Protein AF-A0A2A9N984-F1 (afdb_monomer_lite)

Foldseek 3Di:
DVVVVVVVVCVVVVVVVVVVLCVVLVHDDPVSVVVSVVVCCCPVVVVVVCVVPDDPPDPVVVVCVVVVPVDDDPPDDPPPCDQQDPVVLVVVLVVLCVVPNPVSSVVSVVVSVVNVVVNVVVVD

Secondary structure (DSSP, 8-state):
-HHHHHHHHHHHHHHHHHHHHHHHHT-SSHHHHHHHHHHHHHHH-HHHHHHHH----SHHHHHHHHS-------TT------S--HHHHHHHHHHHHHHHHHHHHHHHHHHHHHHHHHHHHHT-

pLDDT: mean 72.28, std 14.3, range [39.19, 90.5]

Sequence (124 aa):
KAFAIATGIVTVFGAGLVWGVRVWMGVQDTREFAQRARTAILTYLPSLAARIHRAPETEEERAMLDGADYSSPSPVLDQDVGAWDAAESEKRLQAAYDKGGTAMWGRMALREIEAESRYEQEKR

Organism: NCBI:txid703135

Radius of gyration: 19.36 Å; chains: 1; bounding box: 46×35×57 Å

Structure (mmCIF, N/CA/C/O backbone):
data_AF-A0A2A9N984-F1
#
_entry.id   AF-A0A2A9N984-F1
#
loop_
_atom_site.group_PDB
_atom_site.id
_atom_site.type_symbol
_atom_site.label_atom_id
_atom_site.label_alt_id
_atom_site.label_comp_id
_atom_site.label_asym_id
_atom_site.label_entity_id
_atom_site.label_seq_id
_atom_site.pdbx_PDB_ins_code
_atom_site.Cartn_x
_atom_site.Cartn_y
_atom_site.Cartn_z
_atom_site.occupancy
_atom_site.B_iso_or_equiv
_atom_site.auth_seq_id
_atom_site.auth_comp_id
_atom_site.auth_asym_id
_atom_site.auth_atom_id
_atom_site.pdbx_PDB_model_num
ATOM 1 N N . LYS A 1 1 ? 1.239 6.823 -27.872 1.00 53.56 1 LYS A N 1
ATOM 2 C CA . LYS A 1 1 ? 0.351 5.629 -27.931 1.00 53.56 1 LYS A CA 1
ATOM 3 C C . LYS A 1 1 ? 0.455 4.785 -26.658 1.00 53.56 1 LYS A C 1
ATOM 5 O O . LYS A 1 1 ? -0.565 4.618 -26.012 1.00 53.56 1 LYS A O 1
ATOM 10 N N . ALA A 1 2 ? 1.652 4.351 -26.244 1.00 77.00 2 ALA A N 1
ATOM 11 C CA . ALA A 1 2 ? 1.852 3.587 -25.002 1.00 77.00 2 ALA A CA 1
ATOM 12 C C . ALA A 1 2 ? 1.323 4.291 -23.736 1.00 77.00 2 ALA A C 1
ATOM 14 O O . ALA A 1 2 ? 0.633 3.665 -22.944 1.00 77.00 2 ALA A O 1
ATOM 15 N N . PHE A 1 3 ? 1.553 5.603 -23.601 1.00 78.19 3 PHE A N 1
ATOM 16 C CA . PHE A 1 3 ? 1.061 6.386 -22.460 1.00 78.19 3 PHE A CA 1
ATOM 17 C C . PHE A 1 3 ? -0.467 6.311 -22.294 1.00 78.19 3 PHE A C 1
ATOM 19 O O . PHE A 1 3 ? -0.949 5.984 -21.221 1.00 78.19 3 PHE A O 1
ATOM 26 N N . ALA A 1 4 ? -1.232 6.496 -23.376 1.00 77.56 4 ALA A N 1
ATOM 27 C CA . ALA A 1 4 ? -2.694 6.415 -23.333 1.00 77.56 4 ALA A CA 1
ATOM 28 C C . ALA A 1 4 ? -3.205 5.008 -22.968 1.00 77.56 4 ALA A C 1
ATOM 30 O O . ALA A 1 4 ? -4.194 4.875 -22.252 1.00 77.56 4 ALA A O 1
ATOM 31 N N . ILE A 1 5 ? -2.514 3.960 -23.434 1.00 84.69 5 ILE A N 1
ATOM 32 C CA . ILE A 1 5 ? -2.840 2.568 -23.091 1.00 84.69 5 ILE A CA 1
ATOM 33 C C . ILE A 1 5 ? -2.567 2.318 -21.604 1.00 84.69 5 ILE A C 1
ATOM 35 O O . ILE A 1 5 ? -3.426 1.781 -20.911 1.00 84.69 5 ILE A O 1
ATOM 39 N N . ALA A 1 6 ? -1.414 2.760 -21.099 1.00 81.62 6 ALA A N 1
ATOM 40 C CA . ALA A 1 6 ? -1.057 2.636 -19.691 1.00 81.62 6 ALA A CA 1
ATOM 41 C C . ALA A 1 6 ? -2.058 3.374 -18.787 1.00 81.62 6 ALA A C 1
ATOM 43 O O . ALA A 1 6 ? -2.567 2.788 -17.834 1.00 81.62 6 ALA A O 1
ATOM 44 N N . THR A 1 7 ? -2.429 4.614 -19.124 1.00 83.06 7 THR A N 1
ATOM 45 C CA . THR A 1 7 ? -3.456 5.367 -18.387 1.00 83.06 7 THR A CA 1
ATOM 46 C C . THR A 1 7 ? -4.805 4.650 -18.402 1.00 83.06 7 THR A C 1
ATOM 48 O O . THR A 1 7 ? -5.485 4.600 -17.377 1.00 83.06 7 THR A O 1
ATOM 51 N N . GLY A 1 8 ? -5.185 4.053 -19.535 1.00 83.50 8 GLY A N 1
ATOM 52 C CA . GLY A 1 8 ? -6.401 3.248 -19.641 1.00 83.50 8 GLY A CA 1
ATOM 53 C C . GLY A 1 8 ? -6.387 2.038 -18.705 1.00 83.50 8 GLY A C 1
ATOM 54 O O . GLY A 1 8 ? -7.337 1.846 -17.948 1.00 83.50 8 GLY A O 1
ATOM 55 N N . ILE A 1 9 ? -5.292 1.271 -18.693 1.00 88.00 9 ILE A N 1
ATOM 56 C CA . ILE A 1 9 ? -5.123 0.111 -17.802 1.00 88.00 9 ILE A CA 1
ATOM 57 C C . ILE A 1 9 ? -5.202 0.543 -16.335 1.00 88.00 9 ILE A C 1
ATOM 59 O O . ILE A 1 9 ? -5.963 -0.044 -15.570 1.00 88.00 9 ILE A O 1
ATOM 63 N N . VAL A 1 10 ? -4.479 1.597 -15.951 1.00 88.19 10 VAL A N 1
ATOM 64 C CA . VAL A 1 10 ? -4.472 2.107 -14.570 1.00 88.19 10 VAL A CA 1
ATOM 65 C C . VAL A 1 10 ? -5.858 2.587 -14.148 1.00 88.19 10 VAL A C 1
ATOM 67 O O . VAL A 1 10 ? -6.277 2.326 -13.025 1.00 88.19 10 VAL A O 1
ATOM 70 N N . THR A 1 11 ? -6.603 3.235 -15.045 1.00 89.69 11 THR A N 1
ATOM 71 C CA . THR A 1 11 ? -7.952 3.733 -14.742 1.00 89.69 11 THR A CA 1
ATOM 72 C C . THR A 1 11 ? -8.929 2.581 -14.522 1.00 89.69 11 THR A C 1
ATOM 74 O O . THR A 1 11 ? -9.685 2.596 -13.552 1.00 89.69 11 THR A O 1
ATOM 77 N N . VAL A 1 12 ? -8.891 1.556 -15.380 1.00 90.50 12 VAL A N 1
ATOM 78 C CA . VAL A 1 12 ? -9.719 0.350 -15.223 1.00 90.50 12 VAL A CA 1
ATOM 79 C C . VAL A 1 12 ? -9.359 -0.386 -13.934 1.00 90.50 12 VAL A C 1
ATOM 81 O O . VAL A 1 12 ? -10.250 -0.759 -13.172 1.00 90.50 12 VAL A O 1
ATOM 84 N N . PHE A 1 13 ? -8.065 -0.555 -13.656 1.00 89.81 13 PHE A N 1
ATOM 85 C CA . PHE A 1 13 ? -7.602 -1.249 -12.458 1.00 89.81 13 PHE A CA 1
ATOM 86 C C . PHE A 1 13 ? -7.967 -0.480 -11.183 1.00 89.81 13 PHE A C 1
ATOM 88 O O . PHE A 1 13 ? -8.515 -1.056 -10.247 1.00 89.81 13 PHE A O 1
ATOM 95 N N . GLY A 1 14 ? -7.750 0.837 -11.173 1.00 89.00 14 GLY A N 1
ATOM 96 C CA . GLY A 1 14 ? -8.113 1.717 -10.066 1.00 89.00 14 GLY A CA 1
ATOM 97 C C . GLY A 1 14 ? -9.616 1.708 -9.791 1.00 89.00 14 GLY A C 1
ATOM 98 O O . GLY A 1 14 ? -10.031 1.494 -8.653 1.00 89.00 14 GLY A O 1
ATOM 99 N N . ALA A 1 15 ? -10.445 1.853 -10.830 1.00 88.12 15 ALA A N 1
ATOM 100 C CA . ALA A 1 15 ? -11.899 1.780 -10.691 1.00 88.12 15 ALA A CA 1
ATOM 101 C C . ALA A 1 15 ? -12.361 0.402 -10.184 1.00 88.12 15 ALA A C 1
ATOM 103 O O . ALA A 1 15 ? -13.226 0.325 -9.310 1.00 88.12 15 ALA A O 1
ATOM 104 N N . GLY A 1 16 ? -11.753 -0.679 -10.683 1.00 89.44 16 GLY A N 1
ATOM 105 C CA . GLY A 1 16 ? -12.030 -2.046 -10.244 1.00 89.44 16 GLY A CA 1
ATOM 106 C C . GLY A 1 16 ? -11.679 -2.287 -8.775 1.00 89.44 16 GLY A C 1
ATOM 107 O O . GLY A 1 16 ? -12.482 -2.868 -8.048 1.00 89.44 16 GLY A O 1
ATOM 108 N N . LEU A 1 17 ? -10.530 -1.789 -8.306 1.00 87.06 17 LEU A N 1
ATOM 109 C CA . LEU A 1 17 ? -10.131 -1.883 -6.899 1.00 87.06 17 LEU A CA 1
ATOM 110 C C . LEU A 1 17 ? -11.089 -1.114 -5.986 1.00 87.06 17 LEU A C 1
ATOM 112 O O . LEU A 1 17 ? -11.541 -1.660 -4.980 1.00 87.06 17 LEU A O 1
ATOM 116 N N . VAL A 1 18 ? -11.451 0.120 -6.352 1.00 83.50 18 VAL A N 1
ATOM 117 C CA . VAL A 1 18 ? -12.409 0.929 -5.579 1.00 83.50 18 VAL A CA 1
ATOM 118 C C . VAL A 1 18 ? -13.766 0.231 -5.504 1.00 83.50 18 VAL A C 1
ATOM 120 O O . VAL A 1 18 ? -14.355 0.134 -4.425 1.00 83.50 18 VAL A O 1
ATOM 123 N N . TRP A 1 19 ? -14.250 -0.310 -6.624 1.00 85.62 19 TRP A N 1
ATOM 124 C CA . TRP A 1 19 ? -15.487 -1.086 -6.654 1.00 85.62 19 TRP A CA 1
ATOM 125 C C . TRP A 1 19 ? -15.395 -2.349 -5.790 1.00 85.62 19 TRP A C 1
ATOM 127 O O . TRP A 1 19 ? -16.309 -2.640 -5.021 1.00 85.62 19 TRP A O 1
ATOM 137 N N . GLY A 1 20 ? -14.285 -3.084 -5.869 1.00 85.81 20 GLY A N 1
ATOM 138 C CA . GLY A 1 20 ? -14.048 -4.289 -5.076 1.00 85.81 20 GLY A CA 1
ATOM 139 C C . GLY A 1 20 ? -14.066 -4.012 -3.574 1.00 85.81 20 GLY A C 1
ATOM 140 O O . GLY A 1 20 ? -14.781 -4.689 -2.837 1.00 85.81 20 GLY A O 1
ATOM 141 N N . VAL A 1 21 ? -13.360 -2.968 -3.126 1.00 81.50 21 VAL A N 1
ATOM 142 C CA . VAL A 1 21 ? -13.369 -2.529 -1.720 1.00 81.50 21 VAL A CA 1
ATOM 143 C C . VAL A 1 21 ? -14.776 -2.121 -1.289 1.00 81.50 21 VAL A C 1
ATOM 145 O O . VAL A 1 21 ? -15.217 -2.508 -0.208 1.00 81.50 21 VAL A O 1
ATOM 148 N N . ARG A 1 22 ? -15.514 -1.401 -2.143 1.00 80.38 22 ARG A N 1
ATOM 149 C CA . ARG A 1 22 ? -16.902 -0.999 -1.874 1.00 80.38 22 ARG A CA 1
ATOM 150 C C . ARG A 1 22 ? -17.817 -2.203 -1.647 1.00 80.38 22 ARG A C 1
ATOM 152 O O . ARG A 1 22 ? -18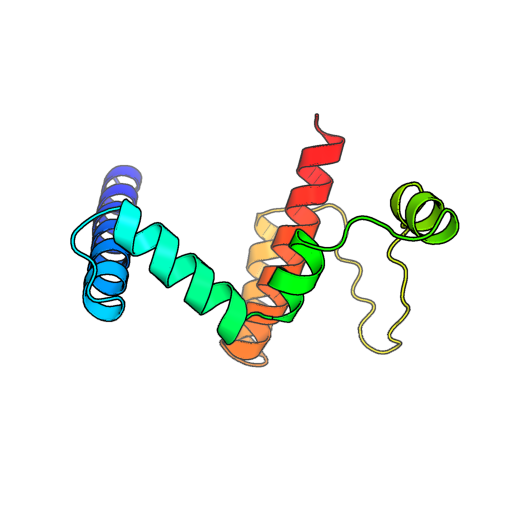.585 -2.206 -0.687 1.00 80.38 22 ARG A O 1
ATOM 159 N N . VAL A 1 23 ? -17.729 -3.216 -2.512 1.00 84.50 23 VAL A N 1
ATOM 160 C CA . VAL A 1 23 ? -18.531 -4.447 -2.416 1.00 84.50 23 VAL A CA 1
ATOM 161 C C . VAL A 1 23 ? -18.125 -5.272 -1.199 1.00 84.50 23 VAL A C 1
ATOM 163 O O . VAL A 1 23 ? -18.995 -5.679 -0.437 1.00 84.50 23 VAL A O 1
ATOM 166 N N . TRP A 1 24 ? -16.824 -5.478 -0.980 1.00 80.44 24 TRP A N 1
ATOM 167 C CA . TRP A 1 24 ? -16.317 -6.263 0.149 1.00 80.44 24 TRP A CA 1
ATOM 168 C C . TRP A 1 24 ? -16.676 -5.633 1.496 1.00 80.44 24 TRP A C 1
ATOM 170 O O . TRP A 1 24 ? -17.126 -6.326 2.404 1.00 80.44 24 TRP A O 1
ATOM 180 N N . MET A 1 25 ? -16.544 -4.309 1.613 1.00 77.31 25 MET A N 1
ATOM 181 C CA . MET A 1 25 ? -16.960 -3.597 2.817 1.00 77.31 25 MET A CA 1
ATOM 182 C C . MET A 1 25 ? -18.478 -3.416 2.899 1.00 77.31 25 MET A C 1
ATOM 184 O O . MET A 1 25 ? -18.949 -3.031 3.963 1.00 77.31 25 MET A O 1
ATOM 188 N N . GLY A 1 26 ? -19.244 -3.661 1.829 1.00 80.31 26 GLY A N 1
ATOM 189 C CA . GLY A 1 26 ? -20.704 -3.515 1.779 1.00 80.31 26 GLY A CA 1
ATOM 190 C C . GLY A 1 26 ? -21.193 -2.074 1.951 1.00 80.31 26 GLY A C 1
ATOM 191 O O . GLY A 1 26 ? -22.205 -1.844 2.613 1.00 80.31 26 GLY A O 1
ATOM 192 N N . VAL A 1 27 ? -20.429 -1.102 1.459 1.00 78.44 27 VAL A N 1
ATOM 193 C CA . VAL A 1 27 ? -20.614 0.325 1.753 1.00 78.44 27 VAL A CA 1
ATOM 194 C C . VAL A 1 27 ? -21.267 1.034 0.570 1.00 78.44 27 VAL A C 1
ATOM 196 O O . VAL A 1 27 ? -20.825 0.884 -0.571 1.00 78.44 27 VAL A O 1
ATOM 199 N N . GLN A 1 28 ? -22.279 1.867 0.818 1.00 76.50 28 GLN A N 1
ATOM 200 C CA . GLN A 1 28 ? -22.859 2.704 -0.237 1.00 76.50 28 GLN A CA 1
ATOM 201 C C . GLN A 1 28 ? -22.371 4.155 -0.206 1.00 76.50 28 GLN A C 1
ATOM 203 O O . GLN A 1 28 ? -22.284 4.750 -1.283 1.00 76.50 28 GLN A O 1
ATOM 208 N N . ASP A 1 29 ? -21.985 4.669 0.965 1.00 80.44 29 ASP A N 1
ATOM 209 C CA . ASP A 1 29 ? -21.592 6.067 1.200 1.00 80.44 29 ASP A CA 1
ATOM 210 C C . ASP A 1 29 ? -20.150 6.209 1.745 1.00 80.44 29 ASP A C 1
ATOM 212 O O . ASP A 1 29 ? -19.632 5.341 2.449 1.00 80.44 29 ASP A O 1
ATOM 216 N N . THR A 1 30 ? -19.479 7.330 1.470 1.00 77.88 30 THR A N 1
ATOM 217 C CA . THR A 1 30 ? -18.127 7.618 1.988 1.00 77.88 30 THR A CA 1
ATOM 218 C C . THR A 1 30 ? -18.075 7.697 3.516 1.00 77.88 30 THR A C 1
ATOM 220 O O . THR A 1 30 ? -17.054 7.347 4.113 1.00 77.88 30 THR A O 1
ATOM 223 N N . ARG A 1 31 ? -19.169 8.096 4.177 1.00 77.31 31 ARG A N 1
ATOM 224 C CA . ARG A 1 31 ? -19.262 8.111 5.648 1.00 77.31 31 ARG A CA 1
ATOM 225 C C . ARG A 1 31 ? -19.222 6.705 6.237 1.00 77.31 31 ARG A C 1
ATOM 227 O O . ARG A 1 31 ? -18.503 6.461 7.206 1.00 77.31 31 ARG A O 1
ATOM 234 N N . GLU A 1 32 ? -19.956 5.780 5.628 1.00 77.25 32 GLU A N 1
ATOM 235 C CA . GLU A 1 32 ? -19.956 4.367 6.010 1.00 77.25 32 GLU A CA 1
ATOM 236 C C . GLU A 1 32 ? -18.585 3.728 5.750 1.00 77.25 32 GLU A C 1
ATOM 238 O O . GLU A 1 32 ? -18.110 2.939 6.570 1.00 77.25 32 GLU A O 1
ATOM 243 N N . PHE A 1 33 ? -17.915 4.114 4.655 1.00 81.38 33 PHE A N 1
ATOM 244 C CA . PHE A 1 33 ? -16.553 3.669 4.363 1.00 81.38 33 PHE A CA 1
ATOM 245 C C . PHE A 1 33 ? -15.608 4.103 5.475 1.00 81.38 33 PHE A C 1
ATOM 247 O O . PHE A 1 33 ? -14.900 3.268 6.022 1.00 81.38 33 PHE A O 1
ATOM 254 N N . ALA A 1 34 ? -15.628 5.383 5.854 1.00 80.25 34 ALA A N 1
ATOM 255 C CA . ALA A 1 34 ? -14.743 5.908 6.887 1.00 80.25 34 ALA A CA 1
ATOM 256 C C . ALA A 1 34 ? -14.936 5.188 8.231 1.00 80.25 34 ALA A C 1
ATOM 258 O O . ALA A 1 34 ? -13.958 4.833 8.890 1.00 80.25 34 ALA A O 1
ATOM 259 N N . GLN A 1 35 ? -16.187 4.927 8.622 1.00 81.88 35 GLN A N 1
ATOM 260 C CA . GLN A 1 35 ? -16.491 4.199 9.855 1.00 81.88 35 GLN A CA 1
ATOM 261 C C . GLN A 1 35 ? -15.993 2.749 9.796 1.00 81.88 35 GLN A C 1
ATOM 263 O O . GLN A 1 35 ? -15.266 2.323 10.694 1.00 81.88 35 GLN A O 1
ATOM 268 N N . ARG A 1 36 ? -16.309 2.004 8.727 1.00 79.69 36 ARG A N 1
ATOM 269 C CA . ARG A 1 36 ? -15.897 0.595 8.589 1.00 79.69 36 ARG A CA 1
ATOM 270 C C . ARG A 1 36 ? -14.397 0.437 8.380 1.00 79.69 36 ARG A C 1
ATOM 272 O O . ARG A 1 36 ? -13.806 -0.467 8.960 1.00 79.69 36 ARG A O 1
ATOM 279 N N . ALA A 1 37 ? -13.770 1.330 7.621 1.00 78.75 37 ALA A N 1
ATOM 280 C CA . ALA A 1 37 ? -12.326 1.364 7.440 1.00 78.75 37 ALA A CA 1
ATOM 281 C C . ALA A 1 37 ? -11.620 1.636 8.770 1.00 78.75 37 ALA A C 1
ATOM 283 O O . ALA A 1 37 ? -10.663 0.942 9.098 1.00 78.75 37 ALA A O 1
ATOM 284 N N . ARG A 1 38 ? -12.123 2.576 9.584 1.00 80.75 38 ARG A N 1
ATOM 285 C CA . ARG A 1 38 ? -11.573 2.832 10.920 1.00 80.75 38 ARG A CA 1
ATOM 286 C C . ARG A 1 38 ? -11.666 1.593 11.805 1.00 80.75 38 ARG A C 1
ATOM 288 O O . ARG A 1 38 ? -10.667 1.219 12.408 1.00 80.75 38 ARG A O 1
ATOM 295 N N . THR A 1 39 ? -12.819 0.928 11.845 1.00 80.25 39 THR A N 1
ATOM 296 C CA . THR A 1 39 ? -12.971 -0.329 12.592 1.00 80.25 39 THR A CA 1
ATOM 297 C C . THR A 1 39 ? -12.026 -1.409 12.064 1.00 80.25 39 THR A C 1
ATOM 299 O O . THR A 1 39 ? -11.325 -2.027 12.853 1.00 80.25 39 THR A O 1
ATOM 302 N N . ALA A 1 40 ? -11.924 -1.585 10.745 1.00 80.56 40 ALA A N 1
ATOM 303 C CA . ALA A 1 40 ? -11.019 -2.556 10.137 1.00 80.56 40 ALA A CA 1
ATOM 304 C C . ALA A 1 40 ? -9.547 -2.273 10.478 1.00 80.56 40 ALA A C 1
ATOM 306 O O . ALA A 1 40 ? -8.810 -3.199 10.802 1.00 80.56 40 ALA A O 1
ATOM 307 N N . ILE A 1 41 ? -9.121 -1.008 10.474 1.00 79.12 41 ILE A N 1
ATOM 308 C CA . ILE A 1 41 ? -7.769 -0.615 10.892 1.00 79.12 41 ILE A CA 1
ATOM 309 C C . ILE A 1 41 ? -7.545 -0.965 12.367 1.00 79.12 41 ILE A C 1
ATOM 311 O O . ILE A 1 41 ? -6.525 -1.563 12.693 1.00 79.12 41 ILE A O 1
ATOM 315 N N . LEU A 1 42 ? -8.499 -0.659 13.253 1.00 77.94 42 LEU A N 1
ATOM 316 C CA . LEU A 1 42 ? -8.390 -1.004 14.675 1.00 77.94 42 LEU A CA 1
ATOM 317 C C . LEU A 1 42 ? -8.320 -2.524 14.905 1.00 77.94 42 LEU A C 1
ATOM 319 O O . LEU A 1 42 ? -7.591 -2.972 15.785 1.00 77.94 42 LEU A O 1
ATOM 323 N N . THR A 1 43 ? -9.067 -3.314 14.129 1.00 72.94 43 THR A N 1
ATOM 324 C CA . THR A 1 43 ? -9.159 -4.770 14.308 1.00 72.94 43 THR A CA 1
ATOM 325 C C . THR A 1 43 ? -7.996 -5.526 13.667 1.00 72.94 43 THR A C 1
ATOM 327 O O . THR A 1 43 ? -7.447 -6.434 14.283 1.00 72.94 43 THR A O 1
ATOM 330 N N . TYR A 1 44 ? -7.616 -5.174 12.438 1.00 75.81 44 TYR A N 1
ATOM 331 C CA . TYR A 1 44 ? -6.628 -5.927 11.659 1.00 75.81 44 TYR A CA 1
ATOM 332 C C . TYR A 1 44 ? -5.224 -5.322 11.709 1.00 75.81 44 TYR A C 1
ATOM 334 O O . TYR A 1 44 ? -4.249 -6.028 11.462 1.00 75.81 44 TYR A O 1
ATOM 342 N N . LEU A 1 45 ? -5.102 -4.033 12.038 1.00 76.25 45 LEU A N 1
ATOM 343 C CA . LEU A 1 45 ? -3.831 -3.308 12.109 1.00 76.25 45 LEU A CA 1
ATOM 344 C C . LEU A 1 45 ? -3.673 -2.583 13.465 1.00 76.25 45 LEU A C 1
ATOM 346 O O . LEU A 1 45 ? -3.409 -1.375 13.499 1.00 76.25 45 LEU A O 1
ATOM 350 N N . PRO A 1 46 ? -3.793 -3.296 14.605 1.00 68.38 46 PRO A N 1
ATOM 351 C CA . PRO A 1 46 ? -3.767 -2.675 15.931 1.00 68.38 46 PRO A CA 1
ATOM 352 C C . PRO A 1 46 ? -2.433 -1.974 16.243 1.00 68.38 46 PRO A C 1
ATOM 354 O O . PRO A 1 46 ? -2.411 -1.010 17.003 1.00 68.38 46 PRO A O 1
ATOM 357 N N . SER A 1 47 ? -1.323 -2.395 15.625 1.00 64.00 47 SER A N 1
ATOM 358 C CA . SER A 1 47 ? -0.014 -1.742 15.774 1.00 64.00 47 SER A CA 1
ATOM 359 C C . SER A 1 47 ? 0.045 -0.349 15.130 1.00 64.00 47 SER A C 1
ATOM 361 O O . SER A 1 47 ? 0.661 0.557 15.689 1.00 64.00 47 SER A O 1
ATOM 363 N N . LEU A 1 48 ? -0.630 -0.144 13.991 1.00 63.00 48 LEU A N 1
ATOM 364 C CA . LEU A 1 48 ? -0.783 1.176 13.365 1.00 63.00 48 LEU A CA 1
ATOM 365 C C . LEU A 1 48 ? -1.731 2.058 14.173 1.00 63.00 48 LEU A C 1
ATOM 367 O O . LEU A 1 48 ? -1.439 3.228 14.405 1.00 63.00 48 LEU A O 1
ATOM 371 N N . ALA A 1 49 ? -2.837 1.485 14.649 1.00 60.19 49 ALA A N 1
ATOM 372 C CA . ALA A 1 49 ? -3.767 2.189 15.523 1.00 60.19 49 ALA A CA 1
ATOM 373 C C . ALA A 1 49 ? -3.084 2.705 16.800 1.00 60.19 49 ALA A C 1
ATOM 375 O O . ALA A 1 49 ? -3.274 3.864 17.171 1.00 60.19 49 ALA A O 1
ATOM 376 N N . ALA A 1 50 ? -2.243 1.875 17.427 1.00 60.88 50 ALA A N 1
ATOM 377 C CA . ALA A 1 50 ? -1.476 2.245 18.612 1.00 60.88 50 ALA A CA 1
ATOM 378 C C . ALA A 1 50 ? -0.501 3.401 18.342 1.00 60.88 50 ALA A C 1
ATOM 380 O O . ALA A 1 50 ? -0.328 4.261 19.199 1.00 60.88 50 ALA A O 1
ATOM 381 N N . ARG A 1 51 ? 0.096 3.467 17.145 1.00 59.47 51 ARG A N 1
ATOM 382 C CA . ARG A 1 51 ? 0.996 4.565 16.760 1.00 59.47 51 ARG A CA 1
ATOM 383 C C . ARG A 1 51 ? 0.268 5.875 16.449 1.00 59.47 51 ARG A C 1
ATOM 385 O O . ARG A 1 51 ? 0.804 6.930 16.749 1.00 59.47 51 ARG A O 1
ATOM 392 N N . ILE A 1 52 ? -0.943 5.827 15.889 1.00 63.22 52 ILE A N 1
ATOM 393 C CA . ILE A 1 52 ? -1.726 7.036 15.565 1.00 63.22 52 ILE A CA 1
ATOM 394 C C . ILE A 1 52 ? -2.325 7.682 16.827 1.00 63.22 52 ILE A C 1
ATOM 396 O O . ILE A 1 52 ? -2.488 8.898 16.875 1.00 63.22 52 ILE A O 1
ATOM 400 N N . HIS A 1 53 ? -2.666 6.884 17.845 1.00 50.59 53 HIS A N 1
ATOM 401 C CA . HIS A 1 53 ? -3.332 7.369 19.061 1.00 50.59 53 HIS A CA 1
ATOM 402 C C . HIS A 1 53 ? -2.410 7.601 20.269 1.00 50.59 53 HIS A C 1
ATOM 404 O O . HIS A 1 53 ? -2.887 8.107 21.285 1.00 50.59 53 HIS A O 1
ATOM 410 N N . ARG A 1 54 ? -1.116 7.273 20.190 1.00 49.94 54 ARG A N 1
ATOM 411 C CA . ARG A 1 54 ? -0.175 7.527 21.288 1.00 49.94 54 ARG A CA 1
ATOM 412 C C . ARG A 1 54 ? 0.290 8.982 21.248 1.00 49.94 54 ARG A C 1
ATOM 414 O O . ARG A 1 54 ? 1.158 9.343 20.460 1.00 49.94 54 ARG A O 1
ATOM 421 N N . ALA A 1 55 ? -0.29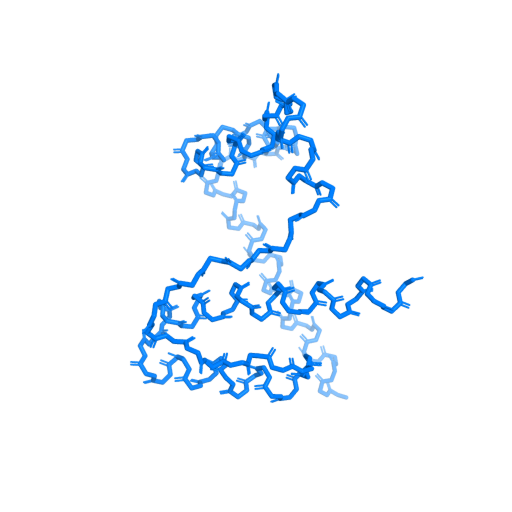2 9.820 22.105 1.00 52.12 55 ALA A N 1
ATOM 422 C CA . ALA A 1 55 ? 0.391 11.034 22.537 1.00 52.12 55 ALA A CA 1
ATOM 423 C C . ALA A 1 55 ? 1.642 10.597 23.327 1.00 52.12 55 ALA A C 1
ATOM 425 O O . ALA A 1 55 ? 1.518 9.676 24.133 1.00 52.12 55 ALA A O 1
ATOM 426 N N . PRO A 1 56 ? 2.831 11.178 23.089 1.00 52.25 56 PRO A N 1
ATOM 427 C CA . PRO A 1 56 ? 4.028 10.807 23.839 1.00 52.25 56 PRO A CA 1
ATOM 428 C C . PRO A 1 56 ? 3.799 11.144 25.316 1.00 52.25 56 PRO A C 1
ATOM 430 O O . PRO A 1 56 ? 3.560 12.307 25.653 1.00 52.25 56 PRO A O 1
ATOM 433 N N . GLU A 1 57 ? 3.803 10.126 26.176 1.00 56.25 57 GLU A N 1
ATOM 434 C CA . GLU A 1 57 ? 3.461 10.276 27.599 1.00 56.25 57 GLU A CA 1
ATOM 435 C C . GLU A 1 57 ? 4.671 10.697 28.444 1.00 56.25 57 GLU A C 1
ATOM 437 O O . GLU A 1 57 ? 4.491 11.216 29.545 1.00 56.25 57 GLU A O 1
ATOM 442 N N . THR A 1 58 ? 5.899 10.544 27.937 1.00 55.31 58 THR A N 1
ATOM 443 C CA . THR A 1 58 ? 7.122 10.883 28.676 1.00 55.31 58 THR A CA 1
ATOM 444 C C . THR A 1 58 ? 8.045 11.825 27.902 1.00 55.31 58 THR A C 1
ATOM 446 O O . THR A 1 58 ? 8.133 11.807 26.673 1.00 55.31 58 THR A O 1
ATOM 449 N N . GLU A 1 59 ? 8.744 12.687 28.644 1.00 55.53 59 GLU A N 1
ATOM 450 C CA . GLU A 1 59 ? 9.711 13.664 28.122 1.00 55.53 59 GLU A CA 1
ATOM 451 C C . GLU A 1 59 ? 10.896 12.972 27.415 1.00 55.53 59 GLU A C 1
ATOM 453 O O . GLU A 1 59 ? 11.417 13.480 26.425 1.00 55.53 59 GLU A O 1
ATOM 458 N N . GLU A 1 60 ? 11.220 11.743 27.831 1.00 55.72 60 GLU A N 1
ATOM 459 C CA . GLU A 1 60 ? 12.176 10.846 27.170 1.00 55.72 60 GLU A CA 1
ATOM 460 C C . GLU A 1 60 ? 11.674 10.339 25.804 1.00 55.72 60 GLU A C 1
ATOM 462 O O . GLU A 1 60 ? 12.459 10.260 24.866 1.00 55.72 60 GLU A O 1
ATOM 467 N N . GLU A 1 61 ? 10.370 10.063 25.642 1.00 53.34 61 GLU A N 1
ATOM 468 C CA . GLU A 1 61 ? 9.764 9.687 24.349 1.00 53.34 61 GLU A CA 1
ATOM 469 C C . GLU A 1 61 ? 9.725 10.875 23.377 1.00 53.34 61 GLU A C 1
ATOM 471 O O . GLU A 1 61 ? 9.895 10.693 22.172 1.00 53.34 61 GLU A O 1
ATOM 476 N N . ARG A 1 62 ? 9.552 12.104 23.889 1.00 55.25 62 ARG A N 1
ATOM 477 C CA . ARG A 1 62 ? 9.693 13.333 23.088 1.00 55.25 62 ARG A CA 1
ATOM 478 C C . ARG A 1 62 ? 11.131 13.547 22.632 1.00 55.25 62 ARG A C 1
ATOM 480 O O . ARG A 1 62 ? 11.326 13.837 21.460 1.00 55.25 62 ARG A O 1
ATOM 487 N N . ALA A 1 63 ? 12.113 13.349 23.510 1.00 55.09 63 ALA A N 1
ATOM 488 C CA . ALA A 1 63 ? 13.529 13.420 23.146 1.00 55.09 63 ALA A CA 1
ATOM 489 C C . ALA A 1 63 ? 13.934 12.303 22.165 1.00 55.09 63 ALA A C 1
ATOM 491 O O . ALA A 1 63 ? 14.742 12.533 21.271 1.00 55.09 63 ALA A O 1
ATOM 492 N N . MET A 1 64 ? 13.328 11.115 22.275 1.00 52.00 64 MET A N 1
ATOM 493 C CA . MET A 1 64 ? 13.483 10.044 21.289 1.00 52.00 64 MET A CA 1
ATOM 494 C C . MET A 1 64 ? 12.830 10.389 19.951 1.00 52.00 64 MET A C 1
ATOM 496 O O . MET A 1 64 ? 13.383 10.018 18.936 1.00 52.00 64 MET A O 1
ATOM 500 N N . LEU A 1 65 ? 11.694 11.089 19.907 1.00 53.09 65 LEU A N 1
ATOM 501 C CA . LEU A 1 65 ? 11.071 11.531 18.648 1.00 53.09 65 LEU A CA 1
ATOM 502 C C . LEU A 1 65 ? 11.830 12.691 17.986 1.00 53.09 65 LEU A C 1
ATOM 504 O O . LEU A 1 65 ? 11.863 12.759 16.761 1.00 53.09 65 LEU A O 1
ATOM 508 N N . ASP A 1 66 ? 12.460 13.556 18.783 1.00 49.31 66 ASP A N 1
ATOM 509 C CA . ASP A 1 66 ? 13.324 14.653 18.316 1.00 49.31 66 ASP A CA 1
ATOM 510 C C . ASP A 1 66 ? 14.741 14.162 17.936 1.00 49.31 66 ASP A C 1
ATOM 512 O O . ASP A 1 66 ? 15.501 14.865 17.275 1.00 49.31 66 ASP A O 1
ATOM 516 N N . GLY A 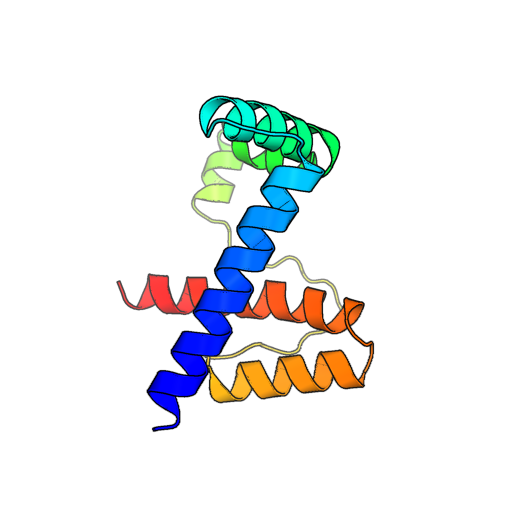1 67 ? 15.089 12.928 18.327 1.00 52.66 67 GLY A N 1
ATOM 517 C CA . GLY A 1 67 ? 16.394 12.297 18.117 1.00 52.66 67 GLY A CA 1
ATOM 518 C C . GLY A 1 67 ? 16.332 10.850 17.614 1.00 52.66 67 GLY A C 1
ATOM 519 O O . GLY A 1 67 ? 17.272 10.094 17.860 1.00 52.66 67 GLY A O 1
ATOM 520 N N . ALA A 1 68 ? 15.246 10.434 16.947 1.00 47.25 68 ALA A N 1
ATOM 521 C CA . ALA A 1 68 ? 15.063 9.065 16.451 1.00 47.25 68 ALA A CA 1
ATOM 522 C C . ALA A 1 68 ? 15.921 8.827 15.207 1.00 47.25 68 ALA A C 1
ATOM 524 O O . ALA A 1 68 ? 15.432 8.704 14.083 1.00 47.25 68 ALA A O 1
ATOM 525 N N . ASP A 1 69 ? 17.217 8.699 15.438 1.00 49.16 69 ASP A N 1
ATOM 526 C CA . ASP A 1 69 ? 18.067 7.852 14.631 1.00 49.16 69 ASP A CA 1
ATOM 527 C C . ASP A 1 69 ? 17.562 6.408 14.820 1.00 49.16 69 ASP A C 1
ATOM 529 O O . ASP A 1 69 ? 17.793 5.757 15.843 1.00 49.16 69 ASP A O 1
ATOM 533 N N . TYR A 1 70 ? 16.746 5.932 13.874 1.00 45.06 70 TYR A N 1
ATOM 534 C CA . TYR A 1 70 ? 16.199 4.571 13.831 1.00 45.06 70 TYR A CA 1
ATOM 535 C C . TYR A 1 70 ? 17.304 3.551 13.507 1.00 45.06 70 TYR A C 1
ATOM 537 O O . TYR A 1 70 ? 17.231 2.825 12.519 1.00 45.06 70 TYR A O 1
ATOM 545 N N . SER A 1 71 ? 18.327 3.463 14.349 1.00 45.94 71 SER A N 1
ATOM 546 C CA . SER A 1 71 ? 19.358 2.432 14.275 1.00 45.94 71 SER A CA 1
ATOM 547 C C . SER A 1 71 ? 19.084 1.368 15.334 1.00 45.94 71 SER A C 1
ATOM 549 O O . SER A 1 71 ? 19.643 1.372 16.427 1.00 45.94 71 SER A O 1
ATOM 551 N N . SER A 1 72 ? 18.188 0.432 15.011 1.00 39.19 72 SER A N 1
ATOM 552 C CA . SER A 1 72 ? 18.102 -0.847 15.720 1.00 39.19 72 SER A CA 1
ATOM 553 C C . SER A 1 72 ? 18.865 -1.893 14.896 1.00 39.19 72 SER A C 1
ATOM 555 O O . SER A 1 72 ? 18.392 -2.255 13.815 1.00 39.19 72 SER 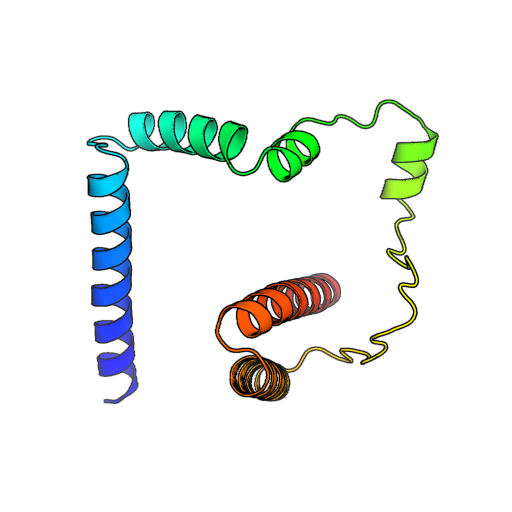A O 1
ATOM 557 N N . PRO A 1 73 ? 20.042 -2.377 15.338 1.00 45.09 73 PRO A N 1
ATOM 558 C CA . PRO A 1 73 ? 20.819 -3.331 14.561 1.00 45.09 73 PRO A CA 1
ATOM 559 C C . PRO A 1 73 ? 20.222 -4.737 14.722 1.00 45.09 73 PRO A C 1
ATOM 561 O O . PRO A 1 73 ? 20.398 -5.398 15.744 1.00 45.09 73 PRO A O 1
ATOM 564 N N . SER A 1 74 ? 19.504 -5.214 13.701 1.00 39.38 74 SER A N 1
ATOM 565 C CA . SER A 1 74 ? 19.271 -6.651 13.496 1.00 39.38 74 SER A CA 1
ATOM 566 C C . SER A 1 74 ? 20.430 -7.219 12.667 1.00 39.38 74 SER A C 1
ATOM 568 O O . SER A 1 74 ? 20.597 -6.800 11.524 1.00 39.38 74 SER A O 1
ATOM 570 N N . PRO A 1 75 ? 21.211 -8.190 13.175 1.00 48.94 75 PRO A N 1
ATOM 571 C CA . PRO A 1 75 ? 22.546 -8.496 12.652 1.00 48.94 75 PRO A CA 1
ATOM 572 C C . PRO A 1 75 ? 22.562 -9.431 11.427 1.00 48.94 75 PRO A C 1
ATOM 574 O O . PRO A 1 75 ? 23.487 -10.224 11.285 1.00 48.94 75 PRO A O 1
ATOM 577 N N . VAL A 1 76 ? 21.544 -9.419 10.554 1.00 46.34 76 VAL A N 1
ATOM 578 C CA . VAL A 1 76 ? 21.476 -10.407 9.448 1.00 46.34 76 VAL A CA 1
ATOM 579 C C . VAL A 1 76 ? 21.295 -9.812 8.049 1.00 46.34 76 VAL A C 1
ATOM 581 O O . VAL A 1 76 ? 21.552 -10.519 7.080 1.00 46.34 76 VAL A O 1
ATOM 584 N N . LEU A 1 77 ? 20.919 -8.542 7.870 1.00 45.38 77 LEU A N 1
ATOM 585 C CA . LEU A 1 77 ? 20.695 -8.003 6.516 1.00 45.38 77 LEU A CA 1
ATOM 586 C C . LEU A 1 77 ? 21.115 -6.531 6.388 1.00 45.38 77 LEU A C 1
ATOM 588 O O . LEU A 1 77 ? 20.283 -5.669 6.106 1.00 45.38 77 LEU A O 1
ATOM 592 N N . ASP A 1 78 ? 22.417 -6.283 6.550 1.00 45.69 78 ASP A N 1
ATOM 593 C CA . ASP A 1 78 ? 23.112 -5.069 6.096 1.00 45.69 78 ASP A CA 1
ATOM 594 C C . ASP A 1 78 ? 23.250 -5.089 4.565 1.00 45.69 78 ASP A C 1
ATOM 596 O O . ASP A 1 78 ? 24.321 -5.316 4.003 1.00 45.69 78 ASP A O 1
ATOM 600 N N . GLN A 1 79 ? 22.140 -4.897 3.855 1.00 49.25 79 GLN A N 1
ATOM 601 C CA . GLN A 1 79 ? 22.226 -4.290 2.531 1.00 49.25 79 GLN A CA 1
ATOM 602 C C . GLN A 1 79 ? 21.750 -2.858 2.671 1.00 49.25 79 GLN A C 1
ATOM 604 O O . GLN A 1 79 ? 20.551 -2.594 2.741 1.00 49.25 79 GLN A O 1
ATOM 609 N N . ASP A 1 80 ? 22.745 -1.982 2.762 1.00 53.12 80 ASP A N 1
ATOM 610 C CA . ASP A 1 80 ? 22.634 -0.537 2.708 1.00 53.12 80 ASP A CA 1
ATOM 611 C C . ASP A 1 80 ? 21.803 -0.173 1.469 1.00 53.12 80 ASP A C 1
ATOM 613 O O . ASP A 1 80 ? 22.241 -0.324 0.323 1.00 53.12 80 ASP A O 1
ATOM 617 N N . VAL A 1 81 ? 20.543 0.202 1.688 1.00 53.47 81 VAL A N 1
ATOM 618 C CA . VAL A 1 81 ? 19.737 0.830 0.644 1.00 53.47 81 VAL A CA 1
ATOM 619 C C . VAL A 1 81 ? 20.302 2.241 0.569 1.00 53.47 81 VAL A C 1
ATOM 621 O O . VAL A 1 81 ? 19.918 3.092 1.362 1.00 53.47 81 VAL A O 1
ATOM 624 N N . GLY A 1 82 ? 21.309 2.430 -0.288 1.00 61.62 82 GLY A N 1
ATOM 625 C CA . GLY A 1 82 ? 21.979 3.716 -0.483 1.00 61.62 82 GLY A CA 1
ATOM 626 C C . GLY A 1 82 ? 21.032 4.799 -1.013 1.00 61.62 82 GLY A C 1
ATOM 627 O O . GLY A 1 82 ? 19.814 4.703 -0.876 1.00 61.62 82 GLY A O 1
ATOM 628 N N . ALA A 1 83 ? 21.585 5.838 -1.651 1.00 65.56 83 ALA A N 1
ATOM 629 C CA . ALA A 1 83 ? 20.790 6.902 -2.269 1.00 65.56 83 ALA A CA 1
ATOM 630 C C . ALA A 1 83 ? 19.640 6.305 -3.095 1.00 65.56 83 ALA A C 1
ATOM 632 O O . ALA A 1 83 ? 19.869 5.487 -3.989 1.00 65.56 83 ALA A O 1
ATOM 633 N N . TRP A 1 84 ? 18.405 6.659 -2.738 1.00 78.19 84 TRP A N 1
ATOM 634 C CA . TRP A 1 84 ? 17.235 6.060 -3.358 1.00 78.19 84 TRP A CA 1
ATOM 635 C C . TRP A 1 84 ? 17.216 6.394 -4.853 1.00 78.19 84 TRP A C 1
ATOM 637 O O . TRP A 1 84 ? 17.224 7.561 -5.244 1.00 78.19 84 TRP A O 1
ATOM 647 N N . ASP A 1 85 ? 17.202 5.351 -5.681 1.00 84.38 85 ASP A N 1
ATOM 648 C CA . ASP A 1 85 ? 17.073 5.439 -7.130 1.00 84.38 85 ASP A CA 1
ATOM 649 C C . ASP A 1 85 ? 15.935 4.529 -7.594 1.00 84.38 85 ASP A C 1
ATOM 651 O O . ASP A 1 85 ? 15.842 3.360 -7.204 1.00 84.38 85 ASP A O 1
ATOM 655 N N . ALA A 1 86 ? 15.068 5.073 -8.447 1.00 79.56 86 ALA A N 1
ATOM 656 C CA . ALA A 1 86 ? 13.873 4.385 -8.919 1.00 79.56 86 ALA A CA 1
ATOM 657 C C . ALA A 1 86 ? 14.188 3.158 -9.796 1.00 79.56 86 ALA A C 1
ATOM 659 O O . ALA A 1 86 ? 13.457 2.170 -9.761 1.00 79.56 86 ALA A O 1
ATOM 660 N N . ALA A 1 87 ? 15.268 3.190 -10.582 1.00 83.50 87 ALA A N 1
ATOM 661 C CA . ALA A 1 87 ? 15.637 2.068 -11.443 1.00 83.50 87 ALA A CA 1
ATOM 662 C C . ALA A 1 87 ? 16.335 0.949 -10.652 1.00 83.50 87 ALA A C 1
ATOM 664 O O . ALA A 1 87 ? 16.233 -0.231 -11.001 1.00 83.50 87 ALA A O 1
ATOM 665 N N . GLU A 1 88 ? 17.055 1.292 -9.585 1.00 83.94 88 GLU A N 1
ATOM 666 C CA . GLU A 1 88 ? 17.647 0.312 -8.677 1.00 83.94 88 GLU A CA 1
ATOM 667 C C . GLU A 1 88 ? 16.623 -0.321 -7.733 1.00 83.94 88 GLU A C 1
ATOM 669 O O . GLU A 1 88 ? 16.693 -1.531 -7.495 1.00 83.94 88 GLU A O 1
ATOM 674 N N . SER A 1 89 ? 15.650 0.448 -7.240 1.00 84.12 89 SER A N 1
ATOM 675 C CA . SER A 1 89 ? 14.583 -0.071 -6.377 1.00 84.12 89 SER A CA 1
ATOM 676 C C . SER A 1 89 ? 13.743 -1.127 -7.099 1.00 84.12 89 SER A C 1
ATOM 678 O O . SER A 1 89 ? 13.491 -2.198 -6.545 1.00 84.12 89 SER A O 1
ATOM 680 N N . GLU A 1 90 ? 13.413 -0.910 -8.376 1.00 85.81 90 GLU A N 1
ATOM 681 C CA . GLU A 1 90 ? 12.713 -1.896 -9.206 1.00 85.81 90 GLU A CA 1
ATOM 682 C C . GLU A 1 90 ? 13.494 -3.217 -9.299 1.00 85.81 90 GLU A C 1
ATOM 684 O O . GLU A 1 90 ? 12.929 -4.296 -9.098 1.00 85.81 90 GLU A O 1
ATOM 689 N N . LYS A 1 91 ? 14.817 -3.157 -9.505 1.00 88.38 91 LYS A N 1
ATOM 690 C CA . LYS A 1 91 ? 15.677 -4.354 -9.541 1.00 88.38 91 LYS A CA 1
ATOM 691 C C . LYS A 1 91 ? 15.714 -5.075 -8.195 1.00 88.38 91 LYS A C 1
ATOM 693 O O . LYS A 1 91 ? 15.694 -6.307 -8.164 1.00 88.38 91 LYS A O 1
ATOM 698 N N . ARG A 1 92 ? 15.760 -4.336 -7.081 1.00 84.38 92 ARG A N 1
ATOM 699 C CA . ARG A 1 92 ? 15.743 -4.914 -5.726 1.00 84.38 92 ARG A CA 1
ATOM 700 C C . ARG A 1 92 ? 14.400 -5.578 -5.417 1.00 84.38 92 ARG A C 1
ATOM 702 O O . ARG A 1 92 ? 14.385 -6.675 -4.856 1.00 84.38 92 ARG A O 1
ATOM 709 N N . LEU A 1 93 ? 13.288 -4.984 -5.851 1.00 87.25 93 LEU A N 1
ATOM 710 C CA . LEU A 1 93 ? 11.950 -5.568 -5.735 1.00 87.25 93 LEU A CA 1
ATOM 711 C C . LEU A 1 93 ? 11.797 -6.828 -6.584 1.00 87.25 93 LEU A C 1
ATOM 713 O O . LEU A 1 93 ? 11.310 -7.842 -6.079 1.00 87.25 93 LEU A O 1
ATOM 717 N N . GLN A 1 94 ? 12.263 -6.800 -7.832 1.00 87.19 94 GLN A N 1
ATOM 718 C CA . GLN A 1 94 ? 12.275 -7.968 -8.710 1.00 87.19 94 GLN A CA 1
ATOM 719 C C . GLN A 1 94 ? 13.082 -9.112 -8.077 1.00 87.19 94 GLN A C 1
ATOM 721 O O . GLN A 1 94 ? 12.574 -10.218 -7.922 1.00 87.19 94 GLN A O 1
ATOM 726 N N . ALA A 1 95 ? 14.292 -8.828 -7.585 1.00 86.19 95 ALA A N 1
ATOM 727 C CA . ALA A 1 95 ? 15.125 -9.825 -6.915 1.00 86.19 95 ALA A CA 1
ATOM 728 C C . ALA A 1 95 ? 14.474 -10.391 -5.637 1.00 86.19 95 ALA A C 1
ATOM 730 O O . ALA A 1 95 ? 14.670 -11.560 -5.302 1.00 86.19 95 ALA A O 1
ATOM 731 N N . ALA A 1 96 ? 13.702 -9.584 -4.907 1.00 86.50 96 ALA A N 1
ATOM 732 C CA . ALA A 1 96 ? 12.957 -10.031 -3.733 1.00 86.50 96 ALA A CA 1
ATOM 733 C C . ALA A 1 96 ? 11.795 -10.959 -4.104 1.00 86.50 96 ALA A C 1
ATOM 735 O O . ALA A 1 96 ? 11.560 -11.962 -3.423 1.00 86.50 96 ALA A O 1
ATOM 736 N N . TYR A 1 97 ? 11.101 -10.642 -5.198 1.00 83.44 97 TYR A N 1
ATOM 737 C CA . TYR A 1 97 ? 10.056 -11.486 -5.757 1.00 83.44 97 TYR A CA 1
ATOM 738 C C . TYR A 1 97 ? 10.622 -12.824 -6.241 1.00 83.44 97 TYR A C 1
ATOM 740 O O . TYR A 1 97 ? 10.105 -13.875 -5.870 1.00 83.44 97 TYR A O 1
ATOM 748 N N . ASP A 1 98 ? 11.732 -12.805 -6.974 1.00 85.88 98 ASP A N 1
ATOM 749 C CA . ASP A 1 98 ? 12.360 -14.022 -7.495 1.00 85.88 98 ASP A CA 1
ATOM 750 C C . ASP A 1 98 ? 12.855 -14.943 -6.362 1.00 85.88 98 ASP A C 1
ATOM 752 O O . ASP A 1 98 ? 12.808 -16.167 -6.479 1.00 85.88 98 ASP A O 1
ATOM 756 N N . LYS A 1 99 ? 13.296 -14.369 -5.233 1.00 83.62 99 LYS A N 1
ATOM 757 C CA . LYS A 1 99 ? 13.823 -15.126 -4.082 1.00 83.62 99 LYS A CA 1
ATOM 758 C C . LYS A 1 99 ? 12.758 -15.681 -3.140 1.00 83.62 99 LYS A C 1
ATOM 760 O O . LYS A 1 99 ? 12.997 -16.702 -2.503 1.00 83.62 99 LYS A O 1
ATOM 765 N N . GLY A 1 100 ? 11.621 -15.009 -2.976 1.00 76.62 100 GLY A N 1
ATOM 766 C CA . GLY A 1 100 ? 10.629 -15.422 -1.973 1.00 76.62 100 GLY A CA 1
ATOM 767 C C . GLY A 1 100 ? 9.201 -14.996 -2.271 1.00 76.62 100 GLY A C 1
ATOM 768 O O . GLY A 1 100 ? 8.388 -14.862 -1.352 1.00 76.62 100 GLY A O 1
ATOM 769 N N . GLY A 1 101 ? 8.907 -14.772 -3.549 1.00 82.44 101 GLY A N 1
ATOM 770 C CA . GLY A 1 101 ? 7.590 -14.442 -4.062 1.00 82.44 101 GLY A CA 1
ATOM 771 C C . GLY A 1 101 ? 7.019 -13.154 -3.480 1.00 82.44 101 GLY A C 1
ATOM 772 O O . GLY A 1 101 ? 7.722 -12.255 -3.011 1.00 82.44 101 GLY A O 1
ATOM 773 N N . THR A 1 102 ? 5.692 -13.085 -3.475 1.00 75.75 102 THR A N 1
ATOM 774 C CA . THR A 1 102 ? 4.923 -11.911 -3.041 1.00 75.75 102 THR A CA 1
ATOM 775 C C . THR A 1 102 ? 5.208 -11.499 -1.593 1.00 75.75 102 THR A C 1
ATOM 777 O O . THR A 1 102 ? 5.196 -10.310 -1.284 1.00 75.75 102 THR A O 1
ATOM 780 N N . ALA A 1 103 ? 5.516 -12.451 -0.707 1.00 78.75 103 ALA A N 1
ATOM 781 C CA . ALA A 1 103 ? 5.781 -12.181 0.707 1.00 78.75 103 ALA A CA 1
ATOM 782 C C . ALA A 1 103 ? 7.143 -11.509 0.958 1.00 78.75 103 ALA A C 1
ATOM 784 O O . ALA A 1 103 ? 7.278 -10.719 1.896 1.00 78.75 103 ALA A O 1
ATOM 785 N N . MET A 1 104 ? 8.167 -11.825 0.160 1.00 78.19 104 MET A N 1
ATOM 786 C CA . MET A 1 104 ? 9.463 -11.134 0.223 1.00 78.19 104 MET A CA 1
ATOM 787 C C . MET A 1 104 ? 9.429 -9.818 -0.545 1.00 78.19 104 MET A C 1
ATOM 789 O O . MET A 1 104 ? 9.944 -8.817 -0.050 1.00 78.19 104 MET A O 1
ATOM 793 N N . TRP A 1 105 ? 8.748 -9.797 -1.691 1.00 88.81 105 TRP A N 1
ATOM 794 C CA . TRP A 1 105 ? 8.488 -8.572 -2.439 1.00 88.81 105 TRP A CA 1
ATOM 795 C C . TRP A 1 105 ? 7.797 -7.513 -1.574 1.00 88.81 105 TRP A C 1
ATOM 797 O O . TRP A 1 105 ? 8.294 -6.399 -1.473 1.00 88.81 105 TRP A O 1
ATOM 807 N N . GLY A 1 106 ? 6.721 -7.870 -0.860 1.00 81.69 106 GLY A N 1
ATOM 808 C CA . GLY A 1 106 ? 5.992 -6.923 -0.009 1.00 81.69 106 GLY A CA 1
ATOM 809 C C . GLY A 1 106 ? 6.838 -6.359 1.137 1.00 81.69 106 GLY A C 1
ATOM 810 O O . GLY A 1 106 ? 6.724 -5.183 1.473 1.00 81.69 106 GLY A O 1
ATOM 811 N N . ARG A 1 107 ? 7.742 -7.169 1.705 1.00 82.12 107 ARG A N 1
ATOM 812 C CA . ARG A 1 107 ? 8.679 -6.713 2.745 1.00 82.12 107 ARG A CA 1
ATOM 813 C C . ARG A 1 107 ? 9.726 -5.742 2.204 1.00 82.12 107 ARG A C 1
ATOM 815 O O . ARG A 1 107 ? 10.065 -4.790 2.898 1.00 82.12 107 ARG A O 1
ATOM 822 N N . MET A 1 108 ? 10.212 -5.961 0.983 1.00 82.88 108 MET A N 1
ATOM 823 C CA . MET A 1 108 ? 11.145 -5.035 0.334 1.00 82.88 108 MET A CA 1
ATOM 824 C C . MET A 1 108 ? 10.443 -3.768 -0.159 1.00 82.88 108 MET A C 1
ATOM 826 O O . MET A 1 108 ? 10.986 -2.685 0.013 1.00 82.88 108 MET A O 1
ATOM 830 N N . ALA A 1 109 ? 9.206 -3.872 -0.651 1.00 84.06 109 ALA A N 1
ATOM 831 C CA . ALA A 1 109 ? 8.389 -2.725 -1.050 1.00 84.06 109 ALA A CA 1
ATOM 832 C C . ALA A 1 109 ? 8.193 -1.735 0.101 1.00 84.06 109 ALA A C 1
ATOM 834 O O . ALA A 1 109 ? 8.366 -0.537 -0.089 1.00 84.06 109 ALA A O 1
ATOM 835 N N . LEU A 1 110 ? 7.919 -2.230 1.313 1.00 82.81 110 LEU A N 1
ATOM 836 C CA . LEU A 1 110 ? 7.810 -1.374 2.498 1.00 8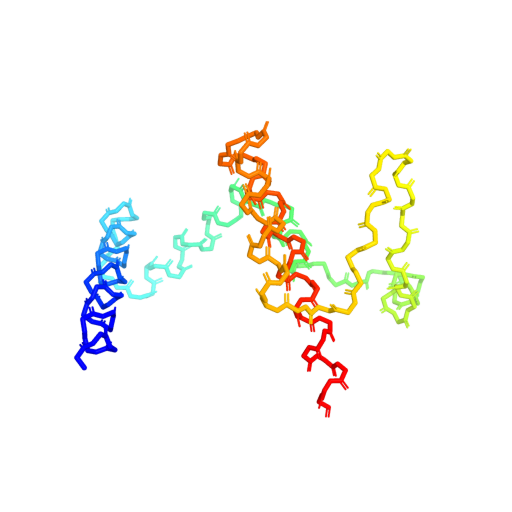2.81 110 LEU A CA 1
ATOM 837 C C . LEU A 1 110 ? 9.100 -0.589 2.790 1.00 82.81 110 LEU A C 1
ATOM 839 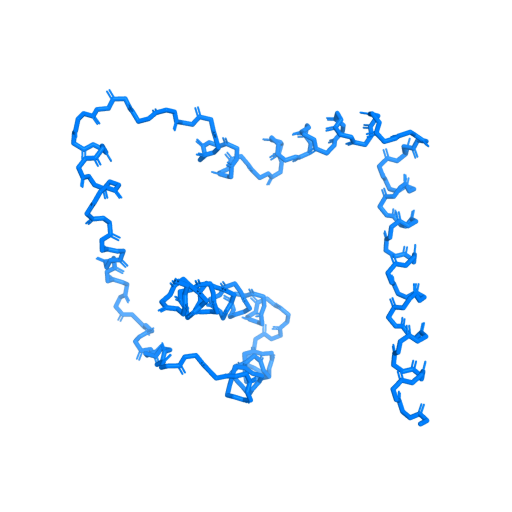O O . LEU A 1 110 ? 9.014 0.567 3.192 1.00 82.81 110 LEU A O 1
ATOM 843 N N . ARG A 1 111 ? 10.279 -1.183 2.562 1.00 77.25 111 ARG A N 1
ATOM 844 C CA . ARG A 1 111 ? 11.569 -0.503 2.766 1.00 77.25 111 ARG A CA 1
ATOM 845 C C . ARG A 1 111 ? 11.877 0.521 1.675 1.00 77.25 111 ARG A C 1
ATOM 847 O O . ARG A 1 111 ? 12.357 1.601 1.995 1.00 77.25 111 ARG A O 1
ATOM 854 N N . GLU A 1 112 ? 11.587 0.210 0.412 1.00 83.94 112 GLU A N 1
ATOM 855 C CA . GLU A 1 112 ? 11.802 1.155 -0.697 1.00 83.94 112 GLU A CA 1
ATOM 856 C C . GLU A 1 112 ? 10.900 2.390 -0.574 1.00 83.94 112 GLU A C 1
ATOM 858 O O . GLU A 1 112 ? 11.349 3.493 -0.866 1.00 83.94 112 GLU A O 1
ATOM 863 N N . ILE A 1 113 ? 9.666 2.225 -0.078 1.00 84.12 113 ILE A N 1
ATOM 864 C CA . ILE A 1 113 ? 8.752 3.346 0.204 1.00 84.12 113 ILE A CA 1
ATOM 865 C C . ILE A 1 113 ? 9.305 4.239 1.326 1.00 84.12 113 ILE A C 1
ATOM 867 O O . ILE A 1 113 ? 9.203 5.463 1.260 1.00 84.12 113 ILE A O 1
ATOM 871 N N . GLU A 1 114 ? 9.904 3.651 2.365 1.00 79.50 114 GLU A N 1
ATOM 872 C CA . GLU A 1 114 ? 10.530 4.430 3.438 1.00 79.50 114 GLU A CA 1
ATOM 873 C C . GLU A 1 114 ? 11.773 5.185 2.939 1.00 79.50 114 GLU A C 1
ATOM 875 O O . GLU A 1 114 ? 11.968 6.349 3.292 1.00 79.50 114 GLU A O 1
ATOM 880 N N . ALA A 1 115 ? 12.579 4.558 2.077 1.00 79.94 115 ALA A N 1
ATOM 881 C CA . ALA A 1 115 ? 13.744 5.185 1.455 1.00 79.94 115 ALA A CA 1
ATOM 882 C C . ALA A 1 115 ? 13.354 6.342 0.511 1.00 79.94 115 ALA A C 1
ATOM 884 O O . ALA A 1 115 ? 13.975 7.404 0.564 1.00 79.94 115 ALA A O 1
ATOM 885 N N . GLU A 1 116 ? 12.281 6.187 -0.273 1.00 80.44 116 GLU A N 1
ATOM 886 C CA . GLU A 1 116 ? 11.713 7.260 -1.103 1.00 80.44 116 GLU A CA 1
ATOM 887 C C . GLU A 1 116 ? 11.258 8.446 -0.243 1.00 80.44 116 GLU A C 1
ATOM 889 O O . GLU A 1 116 ? 11.592 9.596 -0.529 1.00 80.44 116 GLU A O 1
ATOM 894 N N . SER A 1 117 ? 10.564 8.175 0.870 1.00 76.69 117 SER A N 1
ATOM 895 C CA . SER A 1 117 ? 10.097 9.227 1.779 1.00 76.69 117 SER A CA 1
ATOM 896 C C . SER A 1 117 ? 11.240 10.047 2.381 1.00 76.69 117 SER A C 1
ATOM 898 O O . SER A 1 117 ? 11.050 11.240 2.618 1.00 76.69 117 SER A O 1
ATOM 900 N N . ARG A 1 118 ? 12.397 9.438 2.673 1.00 74.94 118 ARG A N 1
ATOM 901 C CA . ARG A 1 118 ? 13.571 10.162 3.193 1.00 74.94 118 ARG A CA 1
ATOM 902 C C . ARG A 1 118 ? 14.181 11.051 2.112 1.00 74.94 118 ARG A C 1
ATOM 904 O O . ARG A 1 118 ? 14.403 12.234 2.352 1.00 74.94 118 ARG A O 1
ATOM 911 N N . TYR A 1 119 ? 14.330 10.512 0.903 1.00 74.62 119 TYR A N 1
ATOM 912 C CA . TYR A 1 119 ? 14.803 11.268 -0.256 1.00 74.62 119 TYR A CA 1
ATOM 913 C C . TYR A 1 119 ? 13.909 12.484 -0.570 1.00 74.62 119 TYR A C 1
ATOM 915 O O . TYR A 1 119 ? 14.406 13.574 -0.854 1.00 74.62 119 TYR A O 1
ATOM 923 N N . GLU A 1 120 ? 12.583 12.340 -0.480 1.00 74.75 120 GLU A N 1
ATOM 924 C CA . GLU A 1 120 ? 11.659 13.460 -0.696 1.00 74.75 120 GLU A CA 1
ATOM 925 C C . GLU A 1 120 ? 11.709 14.526 0.406 1.00 74.75 120 GLU A C 1
ATOM 927 O O . GLU A 1 120 ? 11.488 15.703 0.112 1.00 74.75 120 GLU A O 1
ATOM 932 N N . GLN A 1 121 ? 11.980 14.142 1.656 1.00 71.00 121 GLN A N 1
ATOM 933 C CA . GLN A 1 121 ? 12.126 15.086 2.768 1.00 71.00 121 GLN A CA 1
ATOM 934 C C . GLN A 1 121 ? 13.410 15.905 2.649 1.00 71.00 121 GLN A C 1
ATOM 936 O O . GLN A 1 121 ? 13.360 17.112 2.839 1.00 71.00 121 GLN A O 1
ATOM 941 N N . GLU A 1 122 ? 14.526 15.283 2.267 1.00 66.12 122 GLU A N 1
ATOM 942 C CA . GLU A 1 122 ? 15.803 15.980 2.043 1.00 66.12 122 GLU A CA 1
ATOM 943 C C . GLU A 1 122 ? 15.751 16.963 0.863 1.00 66.12 122 GLU A C 1
ATOM 945 O O . GLU A 1 122 ? 16.535 17.909 0.789 1.00 66.12 122 GLU A O 1
ATOM 950 N N . LYS A 1 123 ? 14.821 16.747 -0.073 1.00 67.19 123 LYS A N 1
ATOM 951 C CA . LYS A 1 123 ? 14.613 17.609 -1.240 1.00 67.19 123 LYS A CA 1
ATOM 952 C C . LYS A 1 123 ? 13.755 18.852 -0.949 1.00 67.19 123 LYS A C 1
ATOM 954 O O . LYS A 1 123 ? 13.772 19.775 -1.767 1.00 67.19 123 LYS A O 1
ATOM 959 N N . ARG A 1 124 ? 12.964 18.861 0.130 1.00 56.31 124 ARG A N 1
ATOM 960 C CA . ARG A 1 124 ? 12.052 19.965 0.490 1.00 56.31 124 ARG A CA 1
ATOM 961 C C . ARG A 1 124 ? 12.709 20.963 1.432 1.00 56.31 124 ARG A C 1
ATOM 963 O O . ARG A 1 124 ? 12.441 22.167 1.225 1.00 56.31 124 ARG A O 1
#